Protein AF-A0A2R7KCF0-F1 (afdb_monomer)

Nearest PDB structures (foldseek):
  4nnz-assembly2_B  TM=4.753E-01  e=3.686E-04  Pseudomonas aeruginosa PAO1
  3p7o-assembly1_A  TM=5.203E-01  e=3.237E-02  Rattus norvegicus
  5wob-assembly3_F  TM=5.566E-01  e=1.040E-01  Homo sapiens
  5wob-assembly1_B  TM=5.360E-01  e=1.040E-01  Homo sapiens
  5wob-assembly2_C  TM=5.754E-01  e=1.638E-01  Homo sapiens

Sequence (141 aa):
MRTIKNLLLIVISLFAAQFAHAQTGSMKDPVSFKLKNGLTVIVAQNTGISKVYANFKTEDDAVKEAEQEGLQNLVTGLFNASEKETNGKINEVKAYNSNQIDLSKAYLTIAGNITPSAAKAIAQKAFGNWKGNTTTDESSK

pLDDT: mean 84.4, std 16.94, range [34.91, 98.5]

Radius of gyration: 22.16 Å; Cα contacts (8 Å, |Δi|>4): 202; chains: 1; bounding box: 28×44×79 Å

Foldseek 3Di:
DVVVVVVVVVVVVVVVVVVVPPDQPQWDDWDWDAAQQQAIEIETGGNPAAAKQKAKDFPQPQQDPVLRVLLRVLRSCLRRDDPVCNVVSLVVLQVSQDPSGQNSRMYMYMYYNDDPVRVVVSCCSNPNPRRHPRDPDPPDD

Mean predicted aligned error: 9.78 Å

Structure (mmCIF, N/CA/C/O backbone):
data_AF-A0A2R7KCF0-F1
#
_entry.id   AF-A0A2R7KCF0-F1
#
loop_
_atom_site.group_PDB
_atom_site.id
_atom_site.type_symbol
_atom_site.label_atom_id
_atom_site.label_alt_id
_atom_site.label_comp_id
_atom_site.label_asym_id
_atom_site.label_entity_id
_atom_site.label_seq_id
_atom_site.pdbx_PDB_ins_code
_atom_site.Cartn_x
_atom_site.Cartn_y
_atom_site.Cartn_z
_atom_site.occupancy
_atom_site.B_iso_or_equiv
_atom_site.auth_seq_id
_atom_site.auth_comp_id
_atom_site.auth_asym_id
_atom_site.auth_atom_id
_atom_site.pdbx_PDB_model_num
ATOM 1 N N . MET A 1 1 ? 1.933 -5.753 63.041 1.00 62.41 1 MET A N 1
ATOM 2 C CA . MET A 1 1 ? 2.177 -6.596 61.841 1.00 62.41 1 MET A CA 1
ATOM 3 C C . MET A 1 1 ? 0.920 -6.892 61.013 1.00 62.41 1 MET A C 1
ATOM 5 O O . MET A 1 1 ? 1.039 -6.975 59.799 1.00 62.41 1 MET A O 1
ATOM 9 N N . ARG A 1 2 ? -0.278 -7.035 61.612 1.00 62.81 2 ARG A N 1
ATOM 10 C CA . ARG A 1 2 ? -1.529 -7.308 60.866 1.00 62.81 2 ARG A CA 1
ATOM 11 C C . ARG A 1 2 ? -1.958 -6.170 59.920 1.00 62.81 2 ARG A C 1
ATOM 13 O O . ARG A 1 2 ? -2.361 -6.438 58.799 1.00 62.81 2 ARG A O 1
ATOM 20 N N . THR A 1 3 ? -1.790 -4.913 60.323 1.00 65.88 3 THR A 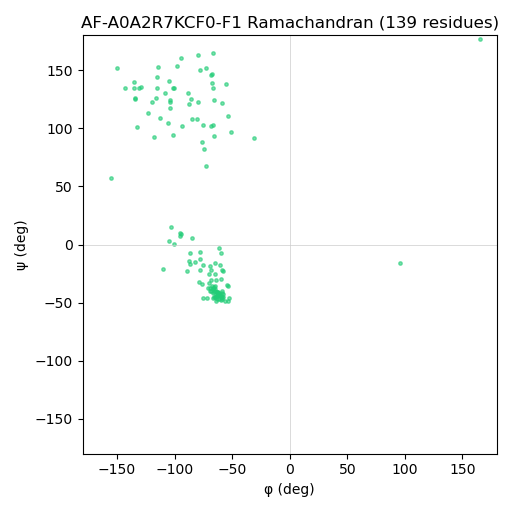N 1
ATOM 21 C CA . THR A 1 3 ? -2.155 -3.728 59.520 1.00 65.88 3 THR A CA 1
ATOM 22 C C . THR A 1 3 ? -1.263 -3.521 58.290 1.00 65.88 3 THR A C 1
ATOM 24 O O . THR A 1 3 ? -1.769 -3.237 57.211 1.00 65.88 3 THR A O 1
ATOM 27 N N . ILE A 1 4 ? 0.049 -3.749 58.418 1.00 69.00 4 ILE A N 1
ATOM 28 C CA . ILE A 1 4 ? 1.013 -3.645 57.305 1.00 69.00 4 ILE A CA 1
ATOM 29 C C . ILE A 1 4 ? 0.768 -4.738 56.250 1.00 69.00 4 ILE A C 1
ATOM 31 O O . ILE A 1 4 ? 0.841 -4.459 55.059 1.00 69.00 4 ILE A O 1
ATOM 35 N N . LYS A 1 5 ? 0.407 -5.964 56.665 1.00 59.72 5 LYS A N 1
ATOM 36 C CA . LYS A 1 5 ? 0.038 -7.053 55.738 1.00 59.72 5 LYS A CA 1
ATOM 37 C C . LYS A 1 5 ? -1.221 -6.734 54.924 1.00 59.72 5 LYS A C 1
ATOM 39 O O . LYS A 1 5 ? -1.246 -7.007 53.728 1.00 59.72 5 LYS A O 1
ATOM 44 N N . ASN A 1 6 ? -2.231 -6.127 55.549 1.00 64.56 6 ASN A N 1
ATOM 45 C CA . ASN A 1 6 ? -3.465 -5.747 54.856 1.00 64.56 6 ASN A CA 1
ATOM 46 C C . ASN A 1 6 ? -3.232 -4.595 53.868 1.00 64.56 6 ASN A C 1
ATOM 48 O O . ASN A 1 6 ? -3.782 -4.613 52.771 1.00 64.56 6 ASN A O 1
ATOM 52 N N . LEU A 1 7 ? -2.371 -3.634 54.221 1.00 66.06 7 LEU A N 1
ATOM 53 C CA . LEU A 1 7 ? -1.987 -2.545 53.322 1.00 66.06 7 LEU A CA 1
ATOM 54 C C . LEU A 1 7 ? -1.185 -3.063 52.116 1.00 66.06 7 LEU A C 1
ATOM 56 O O . LEU A 1 7 ? -1.455 -2.664 50.987 1.00 66.06 7 LEU A O 1
ATOM 60 N N . LEU A 1 8 ? -0.259 -4.004 52.338 1.00 68.00 8 LEU A N 1
ATOM 61 C CA . LEU A 1 8 ? 0.521 -4.630 51.266 1.00 68.00 8 LEU A CA 1
ATOM 62 C C . LEU A 1 8 ? -0.378 -5.382 50.267 1.00 68.00 8 LEU A C 1
ATOM 64 O O . LEU A 1 8 ? -0.185 -5.267 49.061 1.00 68.00 8 LEU A O 1
ATOM 68 N N . LEU A 1 9 ? -1.392 -6.108 50.754 1.00 67.25 9 LEU A N 1
ATOM 69 C CA . LEU A 1 9 ? -2.348 -6.831 49.905 1.00 67.25 9 LEU A CA 1
ATOM 70 C C . LEU A 1 9 ? -3.199 -5.894 49.034 1.00 67.25 9 LEU A C 1
ATOM 72 O O . LEU A 1 9 ? -3.414 -6.187 47.858 1.00 67.25 9 LEU A O 1
ATOM 76 N N . ILE A 1 10 ? -3.639 -4.753 49.574 1.00 72.69 10 ILE A N 1
ATOM 77 C CA . ILE A 1 10 ? -4.402 -3.755 48.808 1.00 72.69 10 ILE A CA 1
ATOM 78 C C . ILE A 1 10 ? -3.534 -3.157 47.697 1.00 72.69 10 ILE A C 1
ATOM 80 O O . ILE A 1 10 ? -3.982 -3.106 46.553 1.00 72.69 10 ILE A O 1
ATOM 84 N N . VAL A 1 11 ? -2.283 -2.788 48.000 1.00 73.12 11 VAL A N 1
ATOM 85 C CA . VAL A 1 11 ? -1.339 -2.230 47.014 1.00 73.12 11 VAL A CA 1
ATOM 86 C C . VAL A 1 11 ? -1.034 -3.233 45.900 1.00 73.12 11 VAL A C 1
ATOM 88 O O . VAL A 1 11 ? -1.049 -2.855 44.734 1.00 73.12 11 VAL A O 1
ATOM 91 N N . ILE A 1 12 ? -0.838 -4.515 46.224 1.00 72.94 12 ILE A N 1
ATOM 92 C CA . ILE A 1 12 ? -0.622 -5.569 45.217 1.00 72.94 12 ILE A CA 1
ATOM 93 C C . ILE A 1 12 ? -1.855 -5.735 44.314 1.00 72.94 12 ILE A C 1
ATOM 95 O O . ILE A 1 12 ? -1.707 -5.850 43.099 1.00 72.94 12 ILE A O 1
ATOM 99 N N . SER A 1 13 ? -3.074 -5.687 44.866 1.00 61.50 13 SER A N 1
ATOM 100 C CA . SER A 1 13 ? -4.298 -5.761 44.051 1.00 61.50 13 SER A CA 1
ATOM 101 C C . SER A 1 13 ? -4.486 -4.532 43.147 1.00 61.50 13 SER A C 1
ATOM 103 O O . SER A 1 13 ? -4.858 -4.671 41.982 1.00 61.50 13 SER A O 1
ATOM 105 N N . LEU A 1 14 ? -4.145 -3.335 43.645 1.00 64.06 14 LEU A N 1
ATOM 106 C CA . LEU A 1 14 ? -4.180 -2.085 42.880 1.00 64.06 14 LEU A CA 1
ATOM 107 C C . LEU A 1 14 ? -3.103 -2.060 41.783 1.00 64.06 14 LEU A C 1
ATOM 109 O O . LEU A 1 14 ? -3.298 -1.448 40.733 1.00 64.06 14 LEU A O 1
ATOM 113 N N . PHE A 1 15 ? -1.977 -2.740 42.013 1.00 65.12 15 PHE A N 1
ATOM 114 C CA . PHE A 1 15 ? -0.904 -2.920 41.038 1.00 65.12 15 PHE A CA 1
ATOM 115 C C . PHE A 1 15 ? -1.266 -3.960 39.967 1.00 65.12 15 PHE A C 1
ATOM 117 O O . PHE A 1 15 ? -0.944 -3.764 38.806 1.00 65.12 15 PHE A O 1
ATOM 124 N N . ALA A 1 16 ? -2.018 -5.017 40.288 1.00 60.44 16 ALA A N 1
ATOM 125 C CA . ALA A 1 16 ? -2.490 -5.978 39.285 1.00 60.44 16 ALA A CA 1
ATOM 126 C C . ALA A 1 16 ? -3.526 -5.375 38.308 1.00 60.44 16 ALA A C 1
ATOM 128 O O . ALA A 1 16 ? -3.505 -5.681 37.116 1.00 60.44 16 ALA A O 1
ATOM 129 N N . ALA A 1 17 ? -4.396 -4.471 38.778 1.00 58.94 17 ALA A N 1
ATOM 130 C CA . ALA A 1 17 ? -5.442 -3.850 37.953 1.00 58.94 17 ALA A CA 1
ATOM 131 C C . ALA A 1 17 ? -4.900 -2.955 36.816 1.00 58.94 17 ALA A C 1
ATOM 133 O O . ALA A 1 17 ? -5.557 -2.779 35.788 1.00 58.94 17 ALA A O 1
ATOM 134 N N . GLN A 1 18 ? -3.689 -2.416 36.973 1.00 57.12 18 GLN A N 1
ATOM 135 C CA . GLN A 1 18 ? -3.052 -1.535 35.987 1.00 57.12 18 GLN A CA 1
ATOM 136 C C . GLN A 1 18 ? -2.363 -2.295 34.835 1.00 57.12 18 GLN A C 1
ATOM 138 O O . GLN A 1 18 ? -2.145 -1.705 33.781 1.00 57.12 18 GLN A O 1
ATOM 143 N N . PHE A 1 19 ? -2.130 -3.611 34.953 1.00 56.69 19 PHE A N 1
ATOM 144 C CA . PHE A 1 19 ? -1.614 -4.433 33.841 1.00 56.69 19 PHE A CA 1
ATOM 145 C C . PHE A 1 19 ? -2.706 -4.992 32.918 1.00 56.69 19 PHE A C 1
ATOM 147 O O . PHE A 1 19 ? -2.407 -5.380 31.791 1.00 56.69 19 PHE A O 1
ATOM 154 N N . ALA A 1 20 ? -3.975 -4.996 33.341 1.00 53.81 20 ALA A N 1
ATOM 155 C CA . ALA A 1 20 ? -5.082 -5.488 32.514 1.00 53.81 20 ALA A CA 1
ATOM 156 C C . ALA A 1 20 ? -5.399 -4.578 31.306 1.00 53.81 20 ALA A C 1
ATOM 158 O O . ALA A 1 20 ? -6.016 -5.026 30.346 1.00 53.81 20 ALA A O 1
ATOM 159 N N . HIS A 1 21 ? -4.954 -3.315 31.325 1.00 55.59 21 HIS A N 1
ATOM 160 C CA . HIS A 1 21 ? -5.194 -2.337 30.254 1.00 55.59 21 HIS A CA 1
ATOM 161 C C . HIS A 1 21 ? -4.051 -2.240 29.222 1.00 55.59 21 HIS A C 1
ATOM 163 O O . HIS A 1 21 ? -4.079 -1.365 28.361 1.00 55.59 21 HIS A O 1
ATOM 169 N N . ALA A 1 22 ? -3.043 -3.120 29.276 1.00 55.59 22 ALA A N 1
ATOM 170 C CA . ALA A 1 22 ? -1.861 -3.035 28.410 1.00 55.59 22 ALA A CA 1
ATOM 171 C C . ALA A 1 22 ? -2.013 -3.691 27.018 1.00 55.59 22 ALA A C 1
ATOM 173 O O . ALA A 1 22 ? -1.047 -3.721 26.259 1.00 55.59 22 ALA A O 1
ATOM 174 N N . GLN A 1 23 ? -3.201 -4.180 26.639 1.00 58.19 23 GLN A N 1
ATOM 175 C CA . GLN A 1 23 ? -3.475 -4.595 25.258 1.00 58.19 23 GLN A CA 1
ATOM 176 C C . GLN A 1 23 ? -4.361 -3.570 24.554 1.00 58.19 23 GLN A C 1
ATOM 178 O O . GLN A 1 23 ? -5.560 -3.437 24.784 1.00 58.19 23 GLN A O 1
ATOM 183 N N . THR A 1 24 ? -3.692 -2.811 23.699 1.00 57.12 24 THR A N 1
ATOM 184 C CA . THR A 1 24 ? -4.192 -1.770 22.811 1.00 57.12 24 THR A CA 1
ATOM 185 C C . THR A 1 24 ? -5.381 -2.253 21.974 1.00 57.12 24 THR A C 1
ATOM 187 O O . THR A 1 24 ? -5.191 -2.808 20.896 1.00 57.12 24 THR A O 1
ATOM 190 N N . GLY A 1 25 ? -6.616 -1.970 22.404 1.00 63.25 25 GLY A N 1
ATOM 191 C CA . GLY A 1 25 ? -7.828 -2.179 21.589 1.00 63.25 25 GLY A CA 1
ATOM 192 C C . GLY A 1 25 ? -7.861 -1.360 20.287 1.00 63.25 25 GLY A C 1
ATOM 193 O O . GLY A 1 25 ? -8.791 -1.473 19.491 1.00 63.25 25 GLY A O 1
ATOM 194 N N . SER A 1 26 ? -6.848 -0.524 20.066 1.00 80.75 26 SER A N 1
ATOM 195 C CA . SER A 1 26 ? -6.649 0.260 18.861 1.00 80.75 26 SER A CA 1
ATOM 196 C C . SER A 1 26 ? -6.059 -0.531 17.693 1.00 80.75 26 SER A C 1
ATOM 198 O O . SER A 1 26 ? -6.404 -0.206 16.561 1.00 80.75 26 SER A O 1
ATOM 200 N N . MET A 1 27 ?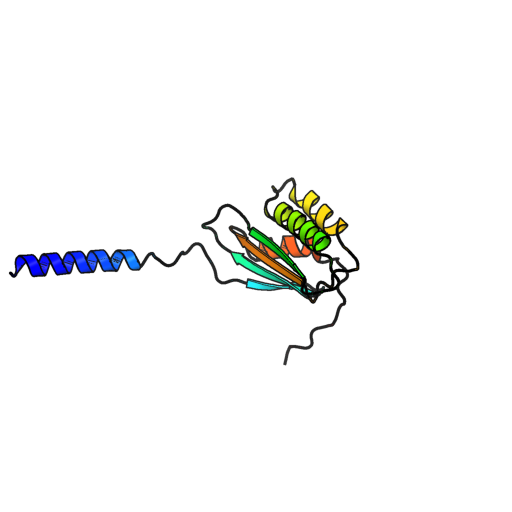 -5.210 -1.545 17.920 1.00 89.88 27 MET A N 1
ATOM 201 C CA . MET A 1 27 ? -4.538 -2.300 16.849 1.00 89.88 27 MET A CA 1
ATO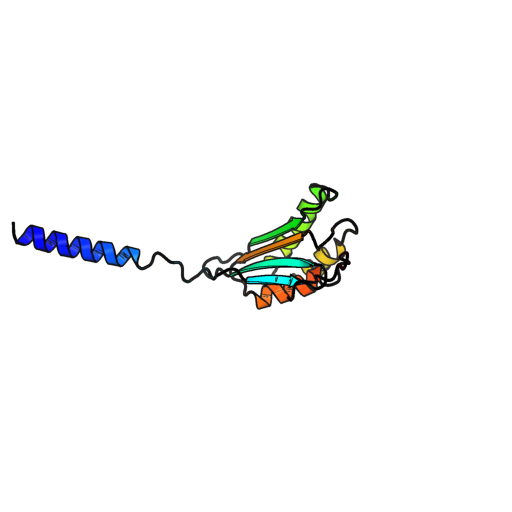M 202 C C . MET A 1 27 ? -5.191 -3.668 16.645 1.00 89.88 27 MET A C 1
ATOM 204 O O . MET A 1 27 ? -5.283 -4.466 17.571 1.00 89.88 27 MET A O 1
ATOM 208 N N . LYS A 1 28 ? -5.657 -3.925 15.422 1.00 91.19 28 LYS A N 1
ATOM 209 C CA . LYS A 1 28 ? -6.266 -5.197 15.019 1.00 91.19 28 LYS A CA 1
ATOM 210 C C . LYS A 1 28 ? -5.237 -6.122 14.374 1.00 91.19 28 LYS A C 1
ATOM 212 O O . LYS A 1 28 ? -4.227 -5.647 13.852 1.00 91.19 28 LYS A O 1
ATOM 217 N N . ASP A 1 29 ? -5.554 -7.416 14.339 1.00 93.38 29 ASP A N 1
ATOM 218 C CA . ASP A 1 29 ? -4.782 -8.398 13.577 1.00 93.38 29 ASP A CA 1
ATOM 219 C C . ASP A 1 29 ? -4.670 -7.979 12.102 1.00 93.38 29 ASP A C 1
ATOM 221 O O . ASP A 1 29 ? -5.651 -7.499 11.513 1.00 93.38 29 ASP A O 1
ATOM 225 N N . PRO A 1 30 ? -3.483 -8.131 11.489 1.00 96.25 30 PRO A N 1
ATOM 226 C CA . PRO A 1 30 ? -3.276 -7.735 10.111 1.00 96.25 30 PRO A CA 1
ATOM 227 C C . PRO A 1 30 ? -4.079 -8.619 9.155 1.00 96.25 30 PRO A C 1
ATOM 229 O O . PRO A 1 30 ? -4.121 -9.841 9.279 1.00 96.25 30 PRO A O 1
ATOM 232 N N . VAL A 1 31 ? -4.672 -7.991 8.144 1.00 97.94 31 VAL A N 1
ATOM 233 C CA . VAL A 1 31 ? -5.366 -8.678 7.053 1.00 97.94 31 VAL A CA 1
ATOM 234 C C . VAL A 1 31 ? -4.484 -8.639 5.815 1.00 97.94 31 VAL A C 1
ATOM 236 O O . VAL A 1 31 ? -4.101 -7.560 5.364 1.00 97.94 31 VAL A O 1
ATOM 239 N N . SER A 1 32 ? -4.190 -9.809 5.25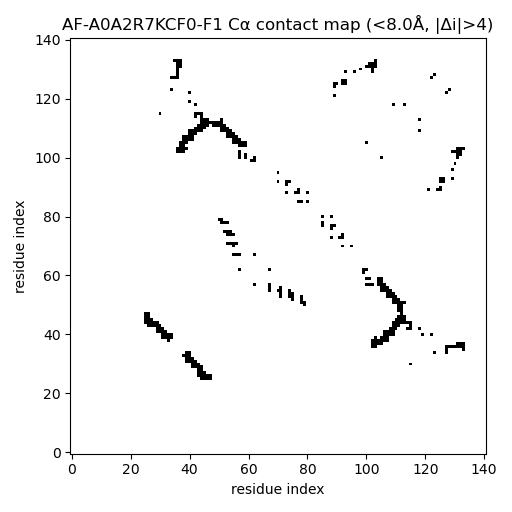2 1.00 97.94 32 SER A N 1
ATOM 240 C CA . SER A 1 32 ? -3.461 -9.948 3.991 1.00 97.94 32 SER A CA 1
ATOM 241 C C . SER A 1 32 ? -4.408 -10.334 2.858 1.00 97.94 32 SER A C 1
ATOM 243 O O . SER A 1 32 ? -5.324 -11.136 3.046 1.00 97.94 32 SER A O 1
ATOM 245 N N . PHE A 1 33 ? -4.205 -9.765 1.674 1.00 97.50 33 PHE A N 1
ATOM 246 C CA . PHE A 1 33 ? -4.886 -10.183 0.453 1.00 97.50 33 PHE A CA 1
ATOM 247 C C . PHE A 1 33 ? -4.012 -9.933 -0.773 1.00 97.50 33 PHE A C 1
ATOM 249 O O . PHE A 1 33 ? -3.209 -9.004 -0.808 1.00 97.50 33 PHE A O 1
ATOM 256 N N . LYS A 1 34 ? -4.220 -10.740 -1.814 1.00 96.38 34 LYS A N 1
ATOM 257 C CA . LYS A 1 34 ? -3.532 -10.614 -3.100 1.00 96.38 34 LYS A CA 1
ATOM 258 C C . LYS A 1 34 ? -4.442 -9.935 -4.129 1.00 96.38 34 LYS A C 1
ATOM 260 O O . LYS A 1 34 ? -5.635 -10.243 -4.218 1.00 96.38 34 LYS A O 1
ATOM 265 N N . LEU A 1 35 ? -3.912 -8.975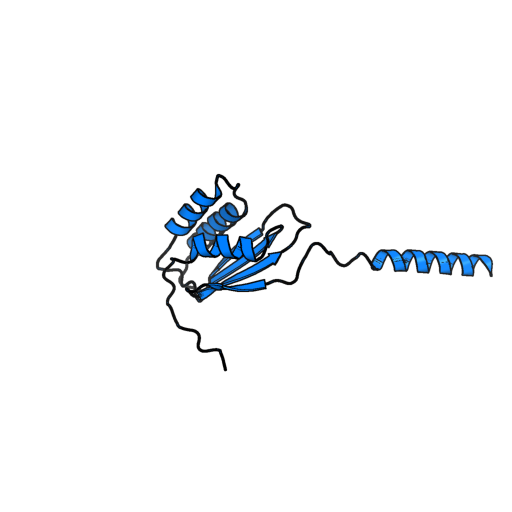 -4.886 1.00 95.56 35 LEU A N 1
ATOM 266 C CA . LEU A 1 35 ? -4.595 -8.394 -6.046 1.00 95.56 35 LEU A CA 1
ATOM 267 C C . LEU A 1 35 ? -4.463 -9.316 -7.269 1.00 95.56 35 LEU A C 1
ATOM 269 O O . LEU A 1 35 ? -3.588 -10.173 -7.323 1.00 95.56 35 LEU A O 1
ATOM 273 N N . LYS A 1 36 ? -5.304 -9.122 -8.295 1.00 92.38 36 LYS A N 1
ATOM 274 C CA . LYS A 1 36 ? -5.294 -9.967 -9.511 1.00 92.38 36 LYS A CA 1
ATOM 275 C C . LYS A 1 36 ? -3.950 -9.989 -10.255 1.00 92.38 36 LYS A C 1
ATOM 277 O O . LYS A 1 36 ? -3.697 -10.916 -11.008 1.00 92.38 36 LYS A O 1
ATOM 282 N N . ASN A 1 37 ? -3.124 -8.965 -10.066 1.00 91.00 37 ASN A N 1
ATOM 283 C CA . ASN A 1 37 ? -1.807 -8.811 -10.681 1.00 91.00 37 ASN A CA 1
ATOM 284 C C . ASN A 1 37 ? -0.651 -9.307 -9.794 1.00 91.00 37 ASN A C 1
ATOM 286 O O . ASN A 1 37 ? 0.501 -9.022 -10.100 1.00 91.00 37 ASN A O 1
ATOM 290 N N . GLY A 1 38 ? -0.950 -9.997 -8.691 1.00 93.25 38 GLY A N 1
ATOM 291 C CA . GLY A 1 38 ? 0.053 -10.598 -7.816 1.00 93.25 38 GLY A CA 1
ATOM 292 C C . GLY A 1 38 ? 0.455 -9.758 -6.602 1.00 93.25 38 GLY A C 1
ATOM 293 O O . GLY A 1 38 ? 0.971 -10.339 -5.651 1.00 93.25 38 GLY A O 1
ATOM 294 N N . LEU A 1 39 ? 0.148 -8.451 -6.575 1.00 95.25 39 LEU A N 1
ATOM 295 C CA . LEU A 1 39 ? 0.525 -7.571 -5.459 1.00 95.25 39 LEU A CA 1
ATOM 296 C C . LEU A 1 39 ? -0.074 -8.073 -4.146 1.00 95.25 39 LEU A C 1
ATOM 298 O O . LEU A 1 39 ? -1.301 -8.149 -4.002 1.00 95.25 39 LEU A O 1
ATOM 302 N N . THR A 1 40 ? 0.792 -8.352 -3.176 1.00 97.62 40 THR A N 1
ATOM 303 C CA . THR A 1 40 ? 0.378 -8.703 -1.818 1.00 97.62 40 THR A CA 1
ATOM 304 C C . THR A 1 40 ? 0.173 -7.430 -1.007 1.00 97.62 40 THR A C 1
ATOM 306 O O . THR A 1 40 ? 1.064 -6.590 -0.909 1.00 97.62 40 THR A O 1
ATOM 309 N N . VAL A 1 41 ? -1.008 -7.267 -0.416 1.00 98.44 41 VAL A N 1
ATOM 310 C CA . VAL A 1 41 ? -1.352 -6.111 0.415 1.00 98.44 41 VAL A CA 1
ATOM 311 C C . VAL A 1 41 ? -1.602 -6.579 1.839 1.00 98.44 41 VAL A C 1
ATOM 313 O O . VAL A 1 41 ? -2.432 -7.457 2.063 1.00 98.44 41 VAL A O 1
ATOM 316 N N . ILE A 1 42 ? -0.906 -5.974 2.799 1.00 98.50 42 ILE A N 1
ATOM 317 C CA . ILE A 1 42 ? -0.985 -6.306 4.224 1.00 98.50 42 ILE A CA 1
ATOM 318 C C . ILE A 1 42 ? -1.465 -5.067 4.972 1.00 98.50 42 ILE A C 1
ATOM 320 O O . ILE A 1 42 ? -0.834 -4.013 4.896 1.00 98.50 42 ILE A O 1
ATOM 324 N N . VAL A 1 43 ? -2.575 -5.186 5.700 1.00 98.38 43 VAL A N 1
ATOM 325 C CA . VAL A 1 43 ? -3.216 -4.058 6.385 1.00 98.38 43 VAL A CA 1
ATOM 326 C C . VAL A 1 43 ? -3.340 -4.332 7.876 1.00 98.38 43 VAL A C 1
ATOM 328 O O . VAL A 1 43 ? -4.132 -5.176 8.282 1.00 98.38 43 VAL A O 1
ATOM 331 N N . ALA A 1 44 ? -2.614 -3.571 8.690 1.00 96.44 44 ALA A N 1
ATOM 332 C CA . ALA A 1 44 ? -2.735 -3.546 10.142 1.00 96.44 44 ALA A CA 1
ATOM 333 C C . ALA A 1 44 ? -3.541 -2.310 10.572 1.00 96.44 44 ALA A C 1
ATOM 335 O O . ALA A 1 44 ? -3.007 -1.208 10.721 1.00 96.44 44 ALA A O 1
ATOM 336 N N . GLN A 1 45 ? -4.854 -2.473 10.749 1.00 95.62 45 GLN A N 1
ATOM 337 C CA . GLN A 1 45 ? -5.697 -1.368 11.202 1.00 95.62 45 GLN A CA 1
ATOM 338 C C . GLN A 1 45 ? -5.310 -0.971 12.630 1.00 95.62 45 GLN A C 1
ATOM 340 O O . GLN A 1 45 ? -5.363 -1.791 13.544 1.00 95.62 45 GLN A O 1
ATOM 345 N N . ASN A 1 46 ? -4.980 0.303 12.818 1.00 94.31 46 ASN A N 1
ATOM 346 C CA . ASN A 1 46 ? -4.675 0.895 14.109 1.00 94.31 46 ASN A CA 1
ATOM 347 C C . ASN A 1 46 ? -5.439 2.217 14.286 1.00 94.31 46 ASN A C 1
ATOM 349 O O . ASN A 1 46 ? -5.040 3.248 13.755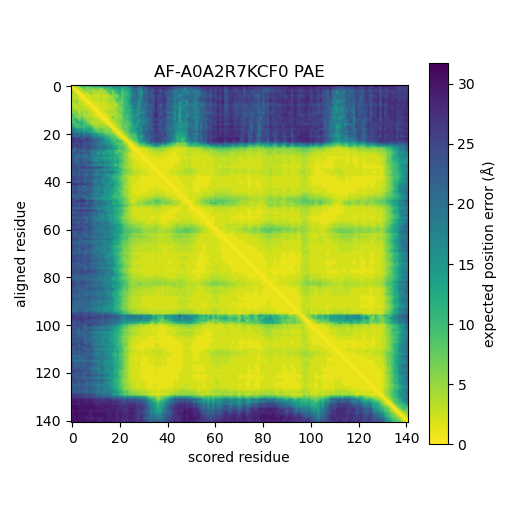 1.00 94.31 46 ASN A O 1
ATOM 353 N N . THR A 1 47 ? -6.538 2.202 15.041 1.00 92.62 47 THR A N 1
ATOM 354 C CA . THR A 1 47 ? -7.370 3.396 15.302 1.00 92.62 47 THR A CA 1
ATOM 355 C C . THR A 1 47 ? -6.771 4.341 16.348 1.00 92.62 47 THR A C 1
ATOM 357 O O . THR A 1 47 ? -7.302 5.426 16.568 1.00 92.62 47 THR A O 1
ATOM 360 N N . GLY A 1 48 ? -5.669 3.948 16.993 1.00 91.00 48 GLY A N 1
ATOM 361 C CA . GLY A 1 48 ? -4.951 4.744 17.990 1.00 91.00 48 GLY A CA 1
ATOM 362 C C . GLY A 1 48 ? -3.915 5.690 17.386 1.00 91.00 48 GLY A C 1
ATOM 363 O O . GLY A 1 48 ? -3.347 6.504 18.109 1.00 91.00 48 GLY A O 1
ATOM 364 N N . ILE A 1 49 ? -3.668 5.602 16.076 1.00 87.94 49 ILE A N 1
ATOM 365 C CA . ILE A 1 49 ? -2.780 6.506 15.341 1.00 87.94 49 ILE A CA 1
ATOM 366 C C . ILE A 1 49 ? -3.580 7.302 14.314 1.00 87.94 49 ILE A C 1
ATOM 368 O O . ILE A 1 49 ? -4.407 6.757 13.594 1.00 87.94 49 ILE A O 1
ATOM 372 N N . SER A 1 50 ? -3.340 8.609 14.230 1.00 86.44 50 SER A N 1
ATOM 373 C CA . SER A 1 50 ? -4.049 9.483 13.286 1.00 86.44 50 SER A CA 1
ATOM 374 C C . SER A 1 50 ? -3.531 9.376 11.852 1.00 86.44 50 SER A C 1
ATOM 376 O O . SER A 1 50 ? -4.245 9.723 10.916 1.00 86.44 50 SER A O 1
ATOM 378 N N . LYS A 1 51 ? -2.292 8.906 11.677 1.00 88.25 51 LYS A N 1
ATOM 379 C CA . LYS A 1 51 ? -1.619 8.799 10.380 1.00 88.25 51 LYS A CA 1
ATOM 380 C C . LYS A 1 51 ? -1.724 7.391 9.810 1.00 88.25 51 LYS A C 1
ATOM 382 O O . LYS A 1 51 ? -1.804 6.413 10.556 1.00 88.25 51 LYS A O 1
ATOM 387 N N . VAL A 1 52 ? -1.664 7.305 8.484 1.00 95.50 52 VAL A N 1
ATOM 388 C CA . VAL A 1 52 ? -1.517 6.039 7.766 1.00 95.50 52 VAL A CA 1
ATOM 389 C C . VAL A 1 52 ? -0.078 5.924 7.281 1.00 95.50 52 VAL A C 1
ATOM 391 O O . VAL A 1 52 ? 0.399 6.725 6.482 1.00 95.50 52 VAL A O 1
ATOM 394 N N . TYR A 1 53 ? 0.621 4.913 7.771 1.00 95.56 53 TYR A N 1
ATOM 395 C CA . TYR A 1 53 ? 1.918 4.496 7.267 1.00 95.56 53 TYR A CA 1
ATOM 396 C C . TYR A 1 53 ? 1.679 3.511 6.134 1.00 95.56 53 TYR A C 1
ATOM 398 O O . TYR A 1 53 ? 1.036 2.485 6.342 1.00 95.56 53 TYR A O 1
ATOM 406 N N . ALA A 1 54 ? 2.172 3.825 4.942 1.00 97.62 54 ALA A N 1
ATOM 407 C CA . ALA A 1 54 ? 2.099 2.937 3.795 1.00 97.62 54 ALA A CA 1
ATOM 408 C C . ALA A 1 54 ? 3.486 2.797 3.179 1.00 97.62 54 ALA A C 1
ATOM 410 O O . ALA A 1 54 ? 4.191 3.788 3.016 1.00 97.62 54 ALA A O 1
ATOM 411 N N . ASN A 1 55 ? 3.870 1.574 2.838 1.00 97.44 55 ASN A N 1
ATOM 412 C CA . ASN A 1 55 ? 5.154 1.281 2.228 1.00 97.44 55 ASN A CA 1
ATOM 413 C C . ASN A 1 55 ? 4.975 0.315 1.060 1.00 97.44 55 ASN A C 1
ATOM 415 O O . ASN A 1 55 ? 4.281 -0.692 1.189 1.00 97.44 55 ASN A O 1
ATOM 419 N N . PHE A 1 56 ? 5.636 0.609 -0.056 1.00 96.62 56 PHE A N 1
ATOM 420 C CA . PHE A 1 56 ? 5.730 -0.293 -1.195 1.00 96.62 56 PHE A CA 1
ATOM 421 C C . PHE A 1 56 ? 7.151 -0.839 -1.283 1.00 96.62 56 PHE A C 1
ATOM 423 O O . PHE A 1 56 ? 8.117 -0.078 -1.251 1.00 96.62 56 PHE A O 1
ATOM 430 N N . LYS A 1 57 ? 7.276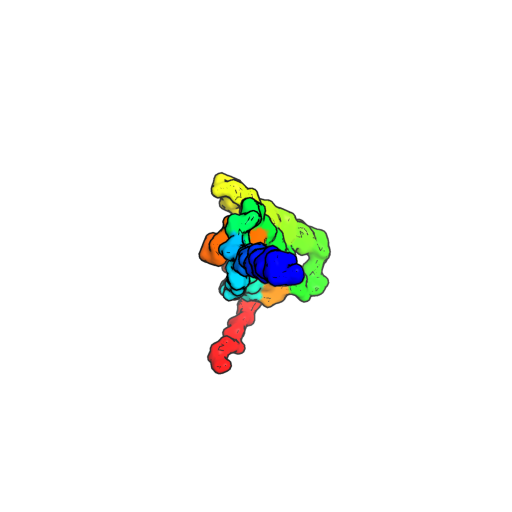 -2.158 -1.408 1.00 95.31 57 LYS A N 1
ATOM 431 C CA . LYS A 1 57 ? 8.554 -2.849 -1.557 1.00 95.31 57 LYS A CA 1
ATOM 432 C C . LYS A 1 57 ? 8.435 -3.895 -2.655 1.00 95.31 57 LYS A C 1
ATOM 434 O O . LYS A 1 57 ? 7.423 -4.581 -2.736 1.00 95.31 57 LYS A O 1
ATOM 439 N N . THR A 1 58 ? 9.476 -4.025 -3.464 1.00 92.69 58 THR A N 1
ATOM 440 C CA . THR A 1 58 ? 9.649 -5.129 -4.411 1.00 92.69 58 THR A CA 1
ATOM 441 C C . THR A 1 58 ? 10.874 -5.942 -4.003 1.00 92.69 58 THR A C 1
ATOM 443 O O . THR A 1 58 ? 11.842 -5.380 -3.485 1.00 92.69 58 THR A O 1
ATOM 446 N N . GLU A 1 59 ? 10.802 -7.256 -4.188 1.00 91.44 59 GLU A N 1
ATOM 447 C CA . GLU A 1 59 ? 11.929 -8.192 -4.065 1.00 91.44 59 GLU A CA 1
ATOM 448 C C . GLU A 1 59 ? 12.598 -8.452 -5.425 1.00 91.44 59 GLU A C 1
ATOM 450 O O . GLU A 1 59 ? 13.428 -9.345 -5.557 1.00 91.44 59 GLU A O 1
ATOM 455 N N . ASP A 1 60 ? 12.224 -7.697 -6.461 1.00 88.50 60 ASP A N 1
ATOM 456 C CA . ASP A 1 60 ? 12.882 -7.775 -7.759 1.00 88.50 60 ASP A CA 1
ATOM 457 C C . ASP A 1 60 ? 14.191 -6.970 -7.772 1.00 88.50 60 ASP A C 1
ATOM 459 O O . ASP A 1 60 ? 14.172 -5.737 -7.800 1.00 88.50 60 ASP A O 1
ATOM 463 N N . ASP A 1 61 ? 15.320 -7.682 -7.789 1.00 86.56 61 ASP A N 1
ATOM 464 C CA . ASP A 1 61 ? 16.674 -7.113 -7.827 1.00 86.56 61 ASP A CA 1
ATOM 465 C C . ASP A 1 61 ? 16.944 -6.244 -9.072 1.00 86.56 61 ASP A C 1
ATOM 467 O O . ASP A 1 61 ? 17.890 -5.454 -9.083 1.00 86.56 61 ASP A O 1
ATOM 471 N N . ALA A 1 62 ? 16.133 -6.364 -10.134 1.00 87.75 62 ALA A N 1
ATOM 472 C CA . ALA A 1 62 ? 16.261 -5.533 -11.330 1.00 87.75 62 ALA A CA 1
ATOM 473 C C . ALA A 1 62 ? 15.731 -4.100 -11.132 1.00 87.75 62 ALA A C 1
ATOM 475 O O . ALA A 1 62 ? 16.063 -3.206 -11.918 1.00 87.75 62 ALA A O 1
ATOM 476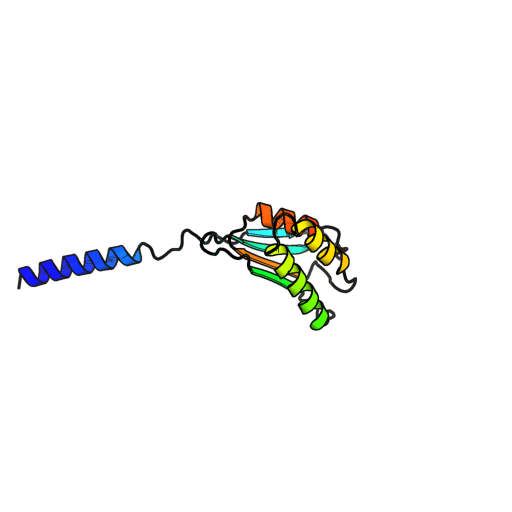 N N . VAL A 1 63 ? 14.917 -3.862 -10.097 1.00 89.25 63 VAL A N 1
ATOM 477 C CA . VAL A 1 63 ? 14.363 -2.537 -9.800 1.00 89.25 63 VAL A CA 1
ATOM 478 C C . VAL A 1 63 ? 15.411 -1.693 -9.086 1.00 89.25 63 VAL A C 1
ATOM 480 O O . VAL A 1 63 ? 15.908 -2.034 -8.015 1.00 89.25 63 VAL A O 1
ATOM 483 N N . LYS A 1 64 ? 15.735 -0.541 -9.675 1.00 91.12 64 LYS A N 1
ATOM 484 C CA . LYS A 1 64 ? 16.712 0.390 -9.102 1.00 91.12 64 LYS A CA 1
ATOM 485 C C . LYS A 1 64 ? 16.181 1.006 -7.809 1.00 91.12 64 LYS A C 1
ATOM 487 O O . LYS A 1 64 ? 14.999 1.323 -7.703 1.00 91.12 64 LYS A O 1
ATOM 492 N N . GLU A 1 65 ? 17.076 1.285 -6.866 1.00 91.19 65 GLU A N 1
ATOM 493 C CA . GLU A 1 65 ? 16.736 1.903 -5.576 1.00 91.19 65 GLU A CA 1
ATOM 494 C C . GLU A 1 65 ? 15.944 3.208 -5.738 1.00 91.19 65 GLU A C 1
ATOM 496 O O . GLU A 1 65 ? 14.857 3.338 -5.181 1.00 91.19 65 GLU A O 1
ATOM 501 N N . ALA A 1 66 ? 16.408 4.115 -6.603 1.00 90.94 66 ALA A N 1
ATOM 502 C CA . ALA A 1 66 ? 15.712 5.369 -6.894 1.00 90.94 66 ALA A CA 1
ATOM 503 C C . ALA A 1 66 ? 14.293 5.161 -7.459 1.00 90.94 66 ALA A C 1
ATOM 505 O O . ALA A 1 66 ? 13.407 5.991 -7.244 1.00 90.94 66 ALA A O 1
ATOM 506 N N . GLU A 1 67 ? 14.055 4.057 -8.178 1.00 90.44 67 GLU A N 1
ATOM 507 C CA . GLU A 1 67 ? 12.716 3.727 -8.664 1.00 90.44 67 GLU A CA 1
ATOM 508 C C . GLU A 1 67 ? 11.812 3.272 -7.505 1.00 90.44 67 GLU A C 1
ATOM 510 O O . GLU A 1 67 ? 10.696 3.767 -7.322 1.00 90.44 67 GLU A O 1
ATOM 515 N N . GLN A 1 68 ? 12.325 2.391 -6.645 1.00 92.06 68 GLN A N 1
ATOM 516 C CA . GLN A 1 68 ? 11.606 1.949 -5.453 1.00 92.06 68 GLN A CA 1
ATOM 517 C C . GLN A 1 68 ? 11.272 3.119 -4.513 1.00 92.06 68 GLN A C 1
ATOM 519 O O . GLN A 1 68 ? 10.136 3.223 -4.050 1.00 92.06 68 GLN A O 1
ATOM 524 N N . GLU A 1 69 ? 12.230 4.009 -4.251 1.00 93.56 69 GLU A N 1
ATOM 525 C CA . GLU A 1 69 ? 12.034 5.201 -3.417 1.00 93.56 69 GLU A CA 1
ATOM 526 C C . GLU A 1 69 ? 11.000 6.156 -4.020 1.00 93.56 69 GLU A C 1
ATOM 528 O O . GLU A 1 69 ? 10.112 6.649 -3.320 1.00 93.56 69 GLU A O 1
ATOM 533 N N . GLY A 1 70 ? 11.066 6.386 -5.336 1.00 94.12 70 GLY A N 1
ATOM 534 C CA . GLY A 1 70 ? 10.083 7.198 -6.048 1.00 94.12 70 GLY A CA 1
ATOM 535 C C . GLY A 1 70 ? 8.660 6.673 -5.852 1.00 94.12 70 GLY A C 1
ATOM 536 O O . GLY A 1 70 ? 7.762 7.429 -5.474 1.00 94.12 70 GLY A O 1
ATOM 537 N N . LEU A 1 71 ? 8.456 5.366 -6.030 1.00 94.56 71 LEU A N 1
ATOM 538 C CA . LEU A 1 71 ? 7.150 4.742 -5.833 1.00 94.56 71 LEU A CA 1
ATOM 539 C C . LEU A 1 71 ? 6.712 4.738 -4.361 1.00 94.56 71 LEU A C 1
ATOM 541 O O . LEU A 1 71 ? 5.543 5.002 -4.071 1.00 94.56 71 LEU A O 1
ATOM 545 N N . GLN A 1 72 ? 7.631 4.491 -3.425 1.00 95.62 72 GLN A N 1
ATOM 546 C CA . GLN A 1 72 ? 7.364 4.554 -1.985 1.00 95.62 72 GLN A CA 1
ATOM 547 C C . GLN A 1 72 ? 6.854 5.944 -1.570 1.00 95.62 72 GLN A C 1
ATOM 549 O O . GLN A 1 72 ? 5.877 6.044 -0.819 1.00 95.62 72 GLN A O 1
ATOM 554 N N . ASN A 1 73 ? 7.454 7.013 -2.099 1.00 96.44 73 ASN A N 1
ATOM 555 C CA . ASN A 1 73 ? 7.029 8.389 -1.840 1.00 96.44 73 ASN A CA 1
ATOM 556 C C . ASN A 1 73 ? 5.614 8.661 -2.368 1.00 96.44 73 ASN A C 1
ATOM 558 O O . ASN A 1 73 ? 4.780 9.221 -1.649 1.00 96.44 73 ASN A O 1
ATOM 562 N N . LEU A 1 74 ? 5.306 8.211 -3.589 1.00 96.88 74 LEU A N 1
ATOM 563 C CA . LEU A 1 74 ? 3.965 8.342 -4.167 1.00 96.88 74 LEU A CA 1
ATOM 564 C C . LEU A 1 74 ? 2.911 7.577 -3.360 1.00 96.88 74 LEU A C 1
ATOM 566 O O . LEU A 1 74 ? 1.829 8.100 -3.099 1.00 96.88 74 LEU A O 1
ATOM 570 N N . VAL A 1 75 ? 3.230 6.357 -2.925 1.00 97.19 75 VAL A N 1
ATOM 571 C CA . VAL A 1 75 ? 2.338 5.522 -2.107 1.00 97.19 75 VAL A CA 1
ATOM 572 C C . VAL A 1 75 ? 2.097 6.144 -0.737 1.00 97.19 75 VAL A C 1
ATOM 574 O O . VAL A 1 75 ? 0.950 6.233 -0.298 1.00 97.19 75 VAL A O 1
ATOM 577 N N . THR A 1 76 ? 3.146 6.634 -0.080 1.00 96.25 76 THR A N 1
ATOM 578 C CA . THR A 1 76 ? 3.018 7.341 1.201 1.00 96.25 76 THR A CA 1
ATOM 579 C C . THR A 1 76 ? 2.111 8.563 1.055 1.00 96.25 76 THR A C 1
ATOM 581 O O . THR A 1 76 ? 1.204 8.763 1.868 1.00 96.25 76 THR A O 1
ATOM 584 N N . GLY A 1 77 ? 2.309 9.347 -0.010 1.00 96.56 77 GLY A N 1
ATOM 585 C CA . GLY A 1 77 ? 1.471 10.499 -0.333 1.00 96.56 77 GLY A CA 1
ATOM 586 C C . GLY A 1 77 ? 0.017 10.119 -0.616 1.00 96.56 77 GLY A C 1
ATOM 587 O O . GLY A 1 77 ? -0.888 10.786 -0.128 1.00 96.56 77 GLY A O 1
ATOM 588 N N . LEU A 1 78 ? -0.223 9.023 -1.341 1.00 97.50 78 LEU A N 1
ATOM 589 C CA . LEU A 1 78 ? -1.564 8.517 -1.639 1.00 97.50 78 LEU A CA 1
ATOM 590 C C . LEU A 1 78 ? -2.356 8.179 -0.371 1.00 97.50 78 LEU A C 1
ATOM 592 O O . LEU A 1 78 ? -3.509 8.581 -0.250 1.00 97.50 78 LEU A O 1
ATOM 596 N N . PHE A 1 79 ? -1.757 7.456 0.576 1.00 96.75 79 PHE A N 1
ATOM 597 C CA . PHE A 1 79 ? -2.466 7.021 1.785 1.00 96.75 79 PHE A CA 1
ATOM 598 C C . PHE A 1 79 ? -2.625 8.113 2.850 1.00 96.75 79 PHE A C 1
ATOM 600 O O . PHE A 1 79 ? -3.418 7.941 3.773 1.00 96.75 79 PHE A O 1
ATOM 607 N N . ASN A 1 80 ? -1.916 9.236 2.711 1.00 94.75 80 ASN A N 1
ATOM 608 C CA . ASN A 1 80 ? -2.080 10.422 3.556 1.00 94.75 80 ASN A CA 1
ATOM 609 C C . ASN A 1 80 ? -2.822 11.569 2.843 1.00 94.75 80 ASN A C 1
ATOM 611 O O . ASN A 1 80 ? -2.977 12.643 3.421 1.00 94.75 80 ASN A O 1
ATOM 615 N N . ALA A 1 81 ? -3.274 11.357 1.604 1.00 95.44 81 ALA A N 1
ATOM 616 C CA . ALA A 1 81 ? -4.007 12.349 0.830 1.00 95.44 81 ALA A CA 1
ATOM 617 C C . ALA A 1 81 ? -5.394 12.612 1.430 1.00 95.44 81 ALA A C 1
ATOM 619 O O . ALA A 1 81 ? -6.070 11.695 1.899 1.00 95.44 81 ALA A O 1
ATOM 620 N N . SER A 1 82 ? -5.868 13.856 1.337 1.00 93.69 82 SER A N 1
ATOM 621 C CA . SER A 1 82 ? -7.281 14.140 1.588 1.00 93.69 82 SER A CA 1
ATOM 622 C C . SER A 1 82 ? -8.173 13.494 0.520 1.00 93.69 82 SER A C 1
ATOM 624 O O . SER A 1 82 ? -7.725 13.130 -0.573 1.00 93.69 82 SER A O 1
ATOM 626 N N . GLU A 1 83 ? -9.476 13.406 0.789 1.00 91.12 83 GLU A N 1
ATOM 627 C CA . GLU A 1 83 ? -10.454 12.879 -0.175 1.00 91.12 83 GLU A CA 1
ATOM 628 C C . GLU A 1 83 ? -10.392 13.598 -1.534 1.00 91.12 83 GLU A C 1
ATOM 630 O O . GLU A 1 83 ? -10.518 12.965 -2.584 1.00 91.12 83 GLU A O 1
ATOM 635 N N . LYS A 1 84 ? -10.130 14.914 -1.526 1.00 95.31 84 LYS A N 1
ATOM 636 C CA . LYS A 1 84 ? -10.020 15.740 -2.740 1.00 95.31 84 LYS A CA 1
ATOM 637 C C . LYS A 1 84 ? -8.760 15.431 -3.551 1.00 95.31 84 LYS A C 1
ATOM 639 O O . LYS A 1 84 ? -8.787 15.507 -4.776 1.00 95.31 84 LYS A O 1
ATOM 644 N N . GLU A 1 85 ? -7.668 15.072 -2.884 1.00 95.75 85 GLU A N 1
ATOM 645 C CA . GLU A 1 85 ? -6.365 14.808 -3.508 1.00 95.75 85 GLU A CA 1
ATOM 646 C C . GLU A 1 85 ? -6.201 13.343 -3.930 1.00 95.75 85 GLU A C 1
ATOM 648 O O . GLU A 1 85 ? -5.422 13.041 -4.837 1.00 95.75 85 GLU A O 1
ATOM 653 N N . THR A 1 86 ? -6.958 12.432 -3.308 1.00 95.50 86 THR A N 1
ATOM 654 C CA . THR A 1 86 ? -6.816 10.975 -3.461 1.00 95.50 86 THR A CA 1
ATOM 655 C C . THR A 1 86 ? -6.831 10.539 -4.926 1.00 95.50 86 THR A C 1
ATOM 657 O O . THR A 1 86 ? -5.974 9.767 -5.349 1.00 95.50 86 THR A O 1
ATOM 660 N N . ASN A 1 87 ? -7.758 11.051 -5.741 1.00 96.25 87 ASN A N 1
ATOM 661 C CA . ASN A 1 87 ? -7.824 10.680 -7.159 1.00 96.25 87 ASN A CA 1
ATOM 662 C C . ASN A 1 87 ? -6.592 11.151 -7.951 1.00 96.25 87 ASN A C 1
ATOM 664 O O . ASN A 1 87 ? -6.118 10.425 -8.823 1.00 96.25 87 ASN A O 1
ATOM 668 N N . GLY A 1 88 ? -6.051 12.330 -7.630 1.00 97.38 88 GLY A N 1
ATOM 669 C CA . GLY A 1 88 ? -4.810 12.826 -8.226 1.00 97.38 88 GLY A CA 1
ATOM 670 C C . GLY A 1 88 ? -3.628 11.925 -7.876 1.00 97.38 88 GLY A C 1
ATOM 671 O O . GLY A 1 88 ? -2.918 11.470 -8.768 1.00 97.38 88 GLY A O 1
ATOM 672 N N . LYS A 1 89 ? -3.494 11.551 -6.598 1.00 97.25 89 LYS A N 1
ATOM 673 C CA . LYS A 1 89 ? -2.442 10.632 -6.136 1.00 97.25 89 LYS A CA 1
ATOM 674 C C . LYS A 1 89 ? -2.569 9.224 -6.712 1.00 97.25 89 LYS A C 1
ATOM 676 O O . LYS A 1 89 ? -1.564 8.614 -7.063 1.00 97.25 89 LYS A O 1
ATOM 681 N N . ILE A 1 90 ? -3.793 8.728 -6.902 1.00 96.38 90 ILE A N 1
ATOM 682 C CA . ILE A 1 90 ? -4.038 7.471 -7.626 1.00 96.38 90 ILE A CA 1
ATOM 683 C C . ILE A 1 90 ? -3.487 7.564 -9.052 1.00 96.38 90 ILE A C 1
ATOM 685 O O . ILE A 1 90 ? -2.889 6.605 -9.537 1.00 96.38 90 ILE A O 1
ATOM 689 N N . ASN A 1 91 ? -3.681 8.696 -9.730 1.00 95.25 91 ASN A N 1
ATOM 690 C CA . ASN A 1 91 ? -3.188 8.883 -11.090 1.00 95.25 91 ASN A CA 1
ATOM 691 C C . ASN A 1 91 ? -1.662 9.013 -11.139 1.00 95.25 91 ASN A C 1
ATOM 693 O O . ASN A 1 91 ? -1.061 8.455 -12.050 1.00 95.25 91 ASN A O 1
ATOM 697 N N . GLU A 1 92 ? -1.039 9.668 -10.156 1.00 96.12 92 GLU A N 1
ATOM 698 C CA . GLU A 1 92 ? 0.425 9.710 -10.021 1.00 96.12 92 GLU A CA 1
ATOM 699 C C . GLU A 1 92 ? 1.006 8.295 -9.872 1.00 96.12 92 GLU A C 1
ATOM 701 O O . GLU A 1 92 ? 1.917 7.927 -10.610 1.00 96.12 92 GLU A O 1
ATOM 706 N N . VAL A 1 93 ? 0.423 7.457 -9.003 1.00 95.19 93 VAL A N 1
ATOM 707 C CA . VAL A 1 93 ? 0.838 6.050 -8.866 1.00 95.19 93 VAL A CA 1
ATOM 708 C C . VAL A 1 93 ? 0.626 5.291 -10.178 1.00 95.19 93 VAL A C 1
ATOM 710 O O . VAL A 1 93 ? 1.537 4.623 -10.648 1.00 95.19 93 VAL A O 1
ATOM 713 N N . LYS A 1 94 ? -0.529 5.419 -10.840 1.00 92.56 94 LYS A N 1
ATOM 714 C CA . LYS A 1 94 ? -0.760 4.768 -12.145 1.00 92.56 94 LYS A CA 1
ATOM 715 C C . LYS A 1 94 ? 0.237 5.197 -13.218 1.00 92.56 94 LYS A C 1
ATOM 717 O O . LYS A 1 94 ? 0.644 4.362 -14.017 1.00 92.56 94 LYS A O 1
ATOM 722 N N . ALA A 1 95 ? 0.591 6.479 -13.257 1.00 91.62 95 ALA A N 1
ATOM 723 C CA . ALA A 1 95 ? 1.538 7.026 -14.222 1.00 91.62 95 ALA A CA 1
ATOM 724 C C . ALA A 1 95 ? 2.973 6.560 -13.950 1.00 91.62 95 ALA A C 1
ATOM 726 O O . ALA A 1 95 ? 3.766 6.488 -14.882 1.00 91.62 95 ALA A O 1
ATOM 727 N N . TYR A 1 96 ? 3.285 6.207 -12.699 1.00 90.31 96 TYR A N 1
ATOM 728 C CA . TYR A 1 96 ? 4.579 5.644 -12.335 1.00 90.31 96 TYR A CA 1
ATOM 729 C C . TYR A 1 96 ? 4.841 4.280 -12.987 1.00 90.31 96 TYR A C 1
ATOM 731 O O . TYR A 1 96 ? 5.999 3.972 -13.238 1.00 90.31 96 TYR A O 1
ATOM 739 N N . ASN A 1 97 ? 3.782 3.489 -13.243 1.00 72.81 97 ASN A N 1
ATOM 740 C CA . ASN A 1 97 ? 3.804 2.108 -13.753 1.00 72.81 97 ASN A CA 1
ATOM 741 C C . ASN A 1 97 ? 4.997 1.818 -14.682 1.00 72.81 97 ASN A C 1
ATOM 743 O O . ASN A 1 97 ? 4.934 2.019 -15.898 1.00 72.81 97 ASN A O 1
ATOM 747 N N . SER A 1 98 ? 6.082 1.334 -14.077 1.00 66.56 98 SER A N 1
ATOM 748 C CA . SER A 1 98 ? 7.309 0.958 -14.763 1.00 66.56 98 SER A CA 1
ATOM 749 C C . SER A 1 98 ? 7.177 -0.496 -15.187 1.00 66.56 98 SER A C 1
ATOM 751 O O . SER A 1 98 ? 6.861 -1.354 -14.364 1.00 66.56 98 SER A O 1
ATOM 753 N N . ASN A 1 99 ? 7.467 -0.794 -16.456 1.00 69.94 99 ASN A N 1
ATOM 754 C CA . ASN A 1 99 ? 7.469 -2.167 -16.979 1.00 69.94 99 ASN A CA 1
ATOM 755 C C . ASN A 1 99 ? 8.473 -3.094 -16.258 1.00 69.94 99 ASN A C 1
ATOM 757 O O . ASN A 1 99 ? 8.490 -4.287 -16.538 1.00 69.94 99 ASN A O 1
ATOM 761 N N . GLN A 1 100 ? 9.315 -2.552 -15.371 1.00 74.00 100 GLN A N 1
ATOM 762 C CA . GLN A 1 100 ? 10.311 -3.288 -14.592 1.00 74.00 100 GLN A CA 1
ATOM 763 C C . GLN A 1 100 ? 9.773 -3.843 -13.264 1.00 74.00 100 GLN A C 1
ATOM 765 O O . GLN A 1 100 ? 10.433 -4.667 -12.642 1.00 74.00 100 GLN A O 1
ATOM 770 N N . ILE A 1 101 ? 8.604 -3.391 -12.792 1.00 86.88 101 ILE A N 1
ATOM 771 C CA . ILE A 1 101 ? 8.078 -3.812 -11.488 1.00 86.88 101 ILE A CA 1
ATOM 772 C C . ILE A 1 101 ? 7.142 -5.007 -11.672 1.00 86.88 101 ILE A C 1
ATOM 774 O O . ILE A 1 101 ? 5.972 -4.853 -12.029 1.00 86.88 101 ILE A O 1
ATOM 778 N N . ASP A 1 102 ? 7.646 -6.201 -11.366 1.00 88.75 102 ASP A N 1
ATOM 779 C CA . ASP A 1 102 ? 6.820 -7.399 -11.247 1.00 88.75 102 ASP A CA 1
ATOM 780 C C . ASP A 1 102 ? 6.030 -7.372 -9.931 1.00 88.75 102 ASP A C 1
ATOM 782 O O . ASP A 1 102 ? 6.549 -7.646 -8.847 1.00 88.75 102 ASP A O 1
ATOM 786 N N . LEU A 1 103 ? 4.739 -7.045 -10.025 1.00 91.88 103 LEU A N 1
ATOM 787 C CA . LEU A 1 103 ? 3.869 -6.959 -8.855 1.00 91.88 103 LEU A CA 1
ATOM 788 C C . LEU A 1 103 ? 3.654 -8.297 -8.140 1.00 91.88 103 LEU A C 1
ATOM 790 O O . LEU A 1 103 ? 3.242 -8.277 -6.983 1.00 91.88 103 LEU A O 1
ATOM 794 N N . SER A 1 104 ? 3.965 -9.439 -8.761 1.00 92.12 104 SER A N 1
ATOM 795 C CA . SER A 1 104 ? 3.935 -10.736 -8.072 1.00 92.12 104 SER A CA 1
ATOM 796 C C . SER A 1 104 ? 5.030 -10.879 -7.004 1.00 92.12 104 SER A C 1
ATOM 798 O O . SER A 1 104 ? 4.852 -11.646 -6.059 1.00 92.12 104 SER A O 1
ATOM 800 N N . LYS A 1 105 ? 6.109 -10.089 -7.107 1.00 92.94 105 LYS A N 1
ATOM 801 C CA . LYS A 1 105 ? 7.224 -10.007 -6.147 1.00 92.94 105 LYS A CA 1
ATOM 802 C C . LYS A 1 105 ? 7.158 -8.755 -5.266 1.00 92.94 105 LYS A C 1
ATOM 804 O O . LYS A 1 105 ? 8.153 -8.360 -4.656 1.00 92.94 105 LYS A O 1
ATOM 809 N N . ALA A 1 106 ? 6.009 -8.081 -5.242 1.00 94.62 106 ALA A N 1
ATOM 810 C CA . ALA A 1 106 ? 5.836 -6.824 -4.535 1.00 94.62 106 ALA A CA 1
ATOM 811 C C . ALA A 1 106 ? 4.853 -6.930 -3.367 1.00 94.62 106 ALA A C 1
ATOM 813 O O . ALA A 1 106 ? 3.892 -7.707 -3.371 1.00 94.62 106 ALA A O 1
ATOM 814 N N . TYR A 1 107 ? 5.080 -6.060 -2.386 1.00 97.19 107 TYR A N 1
ATOM 815 C CA . TYR A 1 107 ? 4.308 -5.945 -1.163 1.00 97.19 107 TYR A CA 1
ATOM 816 C C . TYR A 1 107 ? 3.934 -4.488 -0.910 1.00 97.19 107 TYR A C 1
ATOM 818 O O . TYR A 1 107 ? 4.769 -3.584 -0.988 1.00 97.19 107 TYR A O 1
ATOM 826 N N . LEU A 1 108 ? 2.673 -4.273 -0.547 1.00 98.25 108 LEU A N 1
ATOM 827 C CA . LEU A 1 108 ? 2.161 -3.017 -0.019 1.00 98.25 108 LEU A CA 1
ATOM 828 C C . LEU A 1 108 ? 1.761 -3.230 1.440 1.00 98.25 108 LEU A C 1
ATOM 830 O O . LEU A 1 108 ? 0.767 -3.900 1.723 1.00 98.25 108 LEU A O 1
ATOM 834 N N . THR A 1 109 ? 2.518 -2.659 2.370 1.00 98.19 109 THR A N 1
ATOM 835 C CA . THR A 1 109 ? 2.197 -2.712 3.800 1.00 98.19 109 THR A CA 1
ATOM 836 C C . THR A 1 109 ? 1.545 -1.410 4.236 1.00 98.19 109 THR A C 1
ATOM 838 O O . THR A 1 109 ? 1.980 -0.328 3.849 1.00 98.19 109 THR A O 1
ATOM 841 N 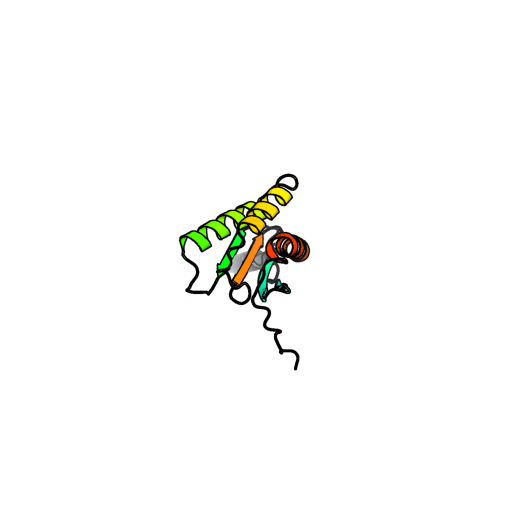N . ILE A 1 110 ? 0.462 -1.508 5.006 1.00 98.31 110 ILE A N 1
ATOM 842 C CA . ILE A 1 110 ? -0.344 -0.370 5.450 1.00 98.31 110 ILE A CA 1
ATOM 843 C C . ILE A 1 110 ? -0.641 -0.538 6.939 1.00 98.31 110 ILE A C 1
ATOM 845 O O . ILE A 1 110 ? -1.196 -1.555 7.349 1.00 98.31 110 ILE A O 1
ATOM 849 N N . ALA A 1 111 ? -0.320 0.466 7.748 1.00 96.19 111 ALA A N 1
ATOM 850 C CA . ALA A 1 111 ? -0.650 0.513 9.167 1.00 96.19 111 ALA A CA 1
ATOM 851 C C . ALA A 1 111 ? -1.199 1.894 9.532 1.00 96.19 111 ALA A C 1
ATOM 853 O O . ALA A 1 111 ? -0.565 2.906 9.253 1.00 96.19 111 ALA A O 1
ATOM 854 N N . GLY A 1 112 ? -2.383 1.972 10.134 1.00 95.25 112 GLY A N 1
ATOM 855 C CA . GLY A 1 112 ? -3.029 3.273 10.338 1.00 95.25 112 GLY A CA 1
ATOM 856 C C . GLY A 1 112 ? -4.493 3.199 10.708 1.00 95.25 112 GLY A C 1
ATOM 857 O O . GLY A 1 112 ? -5.091 2.120 10.688 1.00 95.25 112 GLY A O 1
ATOM 858 N N . ASN A 1 113 ? -5.096 4.362 10.956 1.00 94.50 113 ASN A N 1
ATOM 859 C CA . ASN A 1 113 ? -6.546 4.491 11.075 1.00 94.50 113 ASN A CA 1
ATOM 860 C C . ASN A 1 113 ? -7.215 4.370 9.695 1.00 94.50 113 ASN A C 1
ATOM 862 O O . ASN A 1 113 ? -7.736 5.328 9.132 1.00 94.50 113 ASN A O 1
ATOM 866 N N . ILE A 1 114 ? -7.145 3.167 9.130 1.00 95.38 114 ILE A N 1
ATOM 867 C CA . ILE A 1 114 ? -7.702 2.788 7.839 1.00 95.38 114 ILE A CA 1
ATOM 868 C C . ILE A 1 114 ? -8.231 1.359 7.933 1.00 95.38 114 ILE A C 1
ATOM 870 O O . ILE A 1 114 ? -7.585 0.469 8.485 1.00 95.38 114 ILE A O 1
ATOM 874 N N . THR A 1 115 ? -9.434 1.127 7.410 1.00 96.25 115 THR A N 1
ATOM 875 C CA . THR A 1 115 ? -10.017 -0.219 7.395 1.00 96.25 115 THR A CA 1
ATOM 876 C C . THR A 1 115 ? -9.396 -1.062 6.275 1.00 96.25 115 THR A C 1
ATOM 878 O O . THR A 1 115 ? -9.072 -0.516 5.215 1.00 96.25 115 THR A O 1
ATOM 881 N N . PRO A 1 116 ? -9.301 -2.398 6.424 1.00 97.19 116 PRO A N 1
ATOM 882 C CA . PRO A 1 116 ? -8.840 -3.277 5.346 1.00 97.19 116 PRO A CA 1
ATOM 883 C C . PRO A 1 116 ? -9.635 -3.118 4.044 1.00 97.19 116 PRO A C 1
ATOM 885 O O . PRO A 1 116 ? -9.065 -3.181 2.959 1.00 97.19 116 PRO A O 1
ATOM 888 N N . SER A 1 117 ? -10.941 -2.846 4.139 1.00 97.62 117 SER A N 1
ATOM 889 C CA . SER A 1 117 ? -11.797 -2.594 2.973 1.00 97.62 117 SER A CA 1
ATOM 890 C C . SER A 1 117 ? -11.425 -1.295 2.245 1.00 97.62 117 SER A C 1
ATOM 892 O O . SER A 1 117 ? -11.261 -1.297 1.024 1.00 97.62 117 SER A O 1
ATOM 894 N N . ALA A 1 118 ? -11.213 -0.198 2.984 1.00 96.69 118 ALA A N 1
ATOM 895 C CA . ALA A 1 118 ? -10.782 1.073 2.402 1.00 96.69 118 ALA A CA 1
ATOM 896 C C . ALA A 1 118 ? -9.387 0.957 1.769 1.00 96.69 118 ALA A C 1
ATOM 898 O O . ALA A 1 118 ? -9.191 1.362 0.622 1.00 96.69 118 ALA A O 1
ATOM 899 N N . ALA A 1 119 ? -8.445 0.324 2.474 1.00 97.69 119 ALA A N 1
ATOM 900 C CA . ALA A 1 119 ? -7.105 0.048 1.965 1.00 97.69 119 ALA A CA 1
ATOM 901 C C . ALA A 1 119 ? -7.144 -0.792 0.677 1.00 97.69 119 ALA A C 1
ATOM 903 O O . ALA A 1 119 ? -6.494 -0.444 -0.308 1.00 97.69 119 ALA A O 1
ATOM 904 N N . LYS A 1 120 ? -7.972 -1.845 0.642 1.00 98.00 120 LYS A N 1
ATOM 905 C CA . LYS A 1 120 ? -8.195 -2.674 -0.549 1.00 98.00 120 LYS A CA 1
ATOM 906 C C . LYS A 1 120 ? -8.737 -1.864 -1.720 1.00 98.00 120 LYS A C 1
ATOM 908 O O . LYS A 1 120 ? -8.233 -2.012 -2.829 1.00 98.00 120 LYS A O 1
ATOM 913 N N . ALA A 1 121 ? -9.722 -0.998 -1.490 1.00 97.44 121 ALA A N 1
ATOM 914 C CA . ALA A 1 121 ? -10.289 -0.160 -2.542 1.00 97.44 121 ALA A CA 1
ATOM 915 C C . ALA A 1 121 ? -9.253 0.820 -3.124 1.00 97.44 121 ALA A C 1
ATOM 917 O O . ALA A 1 121 ? -9.168 0.962 -4.344 1.00 97.44 121 ALA A O 1
ATOM 918 N N . ILE A 1 122 ? -8.440 1.464 -2.278 1.00 97.69 122 ILE A N 1
ATOM 919 C CA . ILE A 1 122 ? -7.363 2.366 -2.722 1.00 97.69 122 ILE A CA 1
ATOM 920 C C . ILE A 1 122 ? -6.301 1.584 -3.504 1.00 97.69 122 ILE A C 1
ATOM 922 O O . ILE A 1 122 ? -5.969 1.964 -4.627 1.00 97.69 122 ILE A O 1
ATOM 926 N N . ALA A 1 123 ? -5.830 0.455 -2.965 1.00 97.50 123 ALA A N 1
ATOM 927 C CA . ALA A 1 123 ? -4.826 -0.388 -3.610 1.00 97.50 123 ALA A CA 1
ATOM 928 C C . ALA A 1 123 ? -5.306 -0.921 -4.970 1.00 97.50 123 ALA A C 1
ATOM 930 O O . ALA A 1 123 ? -4.576 -0.856 -5.954 1.00 97.50 123 ALA A O 1
ATOM 931 N N . GLN A 1 124 ? -6.558 -1.378 -5.065 1.00 96.69 124 GLN A N 1
ATOM 932 C CA . GLN A 1 124 ? -7.153 -1.818 -6.329 1.00 96.69 124 GLN A CA 1
ATOM 933 C C . GLN A 1 124 ? -7.225 -0.692 -7.358 1.00 96.69 124 GLN A C 1
ATOM 935 O O . GLN A 1 124 ? -6.897 -0.911 -8.522 1.00 96.69 124 GLN A O 1
ATOM 940 N N . LYS A 1 125 ? -7.625 0.516 -6.949 1.00 96.38 125 LYS A N 1
ATOM 941 C CA . LYS A 1 125 ? -7.683 1.662 -7.863 1.00 96.38 125 LYS A CA 1
ATOM 942 C C . LYS A 1 125 ? -6.297 2.076 -8.345 1.00 96.38 125 LYS A C 1
ATOM 944 O O . LYS A 1 125 ? -6.174 2.420 -9.516 1.00 96.38 125 LYS A O 1
ATOM 949 N N . ALA A 1 126 ? -5.294 2.069 -7.471 1.00 95.88 126 ALA A N 1
ATOM 950 C CA . ALA A 1 126 ? -3.936 2.501 -7.791 1.00 95.88 126 ALA A CA 1
ATOM 951 C C . ALA A 1 126 ? -3.167 1.464 -8.625 1.00 95.88 126 ALA A C 1
ATOM 953 O O . ALA A 1 126 ? -2.571 1.813 -9.642 1.00 95.88 126 ALA A O 1
ATOM 954 N N . PHE A 1 127 ? -3.236 0.190 -8.233 1.00 95.00 127 PHE A N 1
ATOM 955 C CA . PHE A 1 127 ? -2.388 -0.868 -8.780 1.00 95.00 127 PHE A CA 1
ATOM 956 C C . PHE A 1 127 ? -3.125 -1.875 -9.653 1.00 95.00 127 PHE A C 1
ATOM 958 O O . PHE A 1 127 ? -2.483 -2.523 -10.461 1.00 95.00 127 PHE A O 1
ATOM 965 N N . GLY A 1 128 ? -4.448 -2.030 -9.551 1.00 92.56 128 GLY A N 1
ATOM 966 C CA . GLY A 1 128 ? -5.165 -3.174 -10.140 1.00 92.56 128 GLY A CA 1
ATOM 967 C C . GLY A 1 128 ? -5.030 -3.348 -11.659 1.00 92.56 128 GLY A C 1
ATOM 968 O O . GLY A 1 128 ? -5.206 -4.458 -12.151 1.00 92.56 128 GLY A O 1
ATOM 969 N N . ASN A 1 129 ? -4.688 -2.277 -12.382 1.00 89.06 129 ASN A N 1
ATOM 970 C CA . ASN A 1 129 ? -4.485 -2.285 -13.836 1.00 89.06 129 ASN A CA 1
ATOM 971 C C . ASN A 1 129 ? -3.007 -2.342 -14.255 1.00 89.06 129 ASN A C 1
ATOM 973 O O . ASN A 1 129 ? -2.715 -2.315 -15.449 1.00 89.06 129 ASN A O 1
ATOM 977 N N . TRP A 1 130 ? -2.074 -2.379 -13.304 1.00 89.69 130 TRP A N 1
ATOM 978 C CA . TRP A 1 130 ? -0.667 -2.601 -13.611 1.00 89.69 130 TRP A CA 1
ATOM 979 C C . TRP A 1 130 ? -0.495 -4.020 -14.144 1.00 89.69 130 TRP A C 1
ATOM 981 O O . TRP A 1 130 ? -1.054 -4.976 -13.593 1.00 89.69 130 TRP A O 1
ATOM 991 N N . LYS A 1 131 ? 0.273 -4.145 -15.224 1.00 74.25 131 LYS A N 1
ATOM 992 C CA . LYS A 1 131 ? 0.547 -5.424 -15.871 1.00 74.25 131 LYS A CA 1
ATOM 993 C C . LYS A 1 131 ? 1.573 -6.191 -15.036 1.00 74.25 131 LYS A C 1
ATOM 995 O O . LYS A 1 131 ? 2.766 -6.054 -15.257 1.00 74.25 131 LYS A O 1
ATOM 1000 N N . GLY A 1 132 ? 1.101 -6.969 -14.066 1.00 63.81 132 GLY A N 1
ATOM 1001 C CA . GLY A 1 132 ? 1.916 -8.021 -13.458 1.00 63.81 132 GLY A CA 1
ATOM 1002 C C . GLY A 1 132 ? 2.081 -9.183 -14.437 1.00 63.81 132 GLY A C 1
ATOM 1003 O O . GLY A 1 132 ? 1.201 -9.408 -15.274 1.00 63.81 132 GLY A O 1
ATOM 1004 N N . ASN A 1 133 ? 3.182 -9.927 -14.337 1.00 53.38 133 ASN A N 1
ATOM 1005 C CA . ASN A 1 133 ? 3.284 -11.215 -15.010 1.00 53.38 133 ASN A CA 1
ATOM 1006 C C . ASN A 1 133 ? 2.259 -12.144 -14.338 1.00 53.38 133 ASN A C 1
ATOM 1008 O O . ASN A 1 133 ? 2.424 -12.536 -13.186 1.00 53.38 133 ASN A O 1
ATOM 1012 N N . THR A 1 134 ? 1.120 -12.388 -14.986 1.00 45.12 134 THR A N 1
ATOM 1013 C CA . THR A 1 134 ? 0.031 -13.178 -14.402 1.00 45.12 134 THR A CA 1
ATOM 1014 C C . THR A 1 134 ? 0.411 -14.654 -14.412 1.00 45.12 134 THR A C 1
ATOM 1016 O O . THR A 1 134 ? -0.004 -15.393 -15.302 1.00 45.12 134 THR A O 1
ATOM 1019 N N . THR A 1 135 ? 1.182 -15.104 -13.428 1.00 42.38 135 THR A N 1
ATOM 1020 C CA . THR A 1 135 ? 1.199 -16.521 -13.071 1.00 42.38 135 THR A CA 1
ATOM 1021 C C . THR A 1 135 ? 0.049 -16.775 -12.111 1.00 42.38 135 THR A C 1
ATOM 1023 O O . THR A 1 135 ? 0.018 -16.297 -10.980 1.00 42.38 135 THR A O 1
ATOM 1026 N N . THR A 1 136 ? -0.956 -17.467 -12.634 1.00 38.91 136 THR A N 1
ATOM 1027 C CA . THR A 1 136 ? -2.073 -18.052 -11.902 1.00 38.91 136 THR A CA 1
ATOM 1028 C C . THR A 1 136 ? -1.524 -18.934 -10.779 1.00 38.91 136 THR A C 1
ATOM 1030 O O . THR A 1 136 ? -0.942 -19.977 -11.057 1.00 38.91 136 THR A O 1
ATOM 1033 N N . ASP A 1 137 ? -1.687 -18.518 -9.521 1.00 43.22 137 ASP A N 1
ATOM 1034 C CA . ASP A 1 137 ? -1.349 -19.359 -8.371 1.00 43.22 137 ASP A CA 1
ATOM 1035 C C . ASP A 1 137 ? -2.336 -20.537 -8.293 1.00 43.22 137 ASP A C 1
ATOM 1037 O O . ASP A 1 137 ? -3.468 -20.403 -7.819 1.00 43.22 137 ASP A O 1
ATOM 1041 N N . GLU A 1 138 ? -1.890 -21.713 -8.737 1.00 46.22 138 GLU A N 1
ATOM 1042 C CA . GLU A 1 138 ? -2.376 -22.997 -8.239 1.00 46.22 138 GLU A CA 1
ATOM 1043 C C . GLU A 1 138 ? -1.963 -23.133 -6.766 1.00 46.22 138 GLU A C 1
ATOM 1045 O O . GLU A 1 138 ? -0.863 -23.561 -6.437 1.00 46.22 138 GLU A O 1
ATOM 1050 N N . SER A 1 139 ? -2.835 -22.735 -5.846 1.00 42.59 139 SER A N 1
ATOM 1051 C CA . SER A 1 139 ? -2.763 -23.172 -4.445 1.00 42.59 139 SER A CA 1
ATOM 1052 C C . SER A 1 139 ? -4.138 -23.081 -3.783 1.00 42.59 139 SER A C 1
ATOM 1054 O O . SER A 1 139 ? -4.344 -22.443 -2.756 1.00 42.59 139 SER A O 1
ATOM 1056 N N . SER A 1 140 ? -5.107 -23.773 -4.386 1.00 38.62 140 SER A N 1
ATOM 1057 C CA . SER A 1 140 ? -6.155 -24.435 -3.613 1.00 38.62 140 SER A CA 1
ATOM 1058 C C . SER A 1 140 ? -6.054 -25.937 -3.866 1.00 38.62 140 SER A C 1
ATOM 1060 O O . SER A 1 140 ? -6.619 -26.457 -4.831 1.00 38.62 140 SER A O 1
ATOM 1062 N N . LYS A 1 141 ? -5.315 -26.635 -3.011 1.00 34.91 141 LYS A N 1
ATOM 1063 C CA . LYS A 1 141 ? -5.595 -28.033 -2.712 1.00 34.91 141 LYS A CA 1
ATOM 1064 C C . LYS A 1 141 ? -5.228 -28.321 -1.269 1.00 34.91 141 LYS A C 1
ATOM 1066 O O . LYS A 1 141 ? -4.167 -27.822 -0.840 1.00 34.91 141 LYS A O 1
#

Solvent-accessible surface area (backbone atoms only — not comparable to full-atom values): 7935 Å² total; per-residue (Å²): 113,72,67,61,54,54,52,51,53,52,52,52,54,60,56,54,62,66,60,75,70,74,70,64,88,35,56,50,82,66,50,73,51,69,46,93,26,39,33,35,37,38,30,31,31,18,68,77,39,95,56,48,49,42,45,55,48,66,75,52,85,85,52,51,67,71,57,49,52,54,51,23,53,42,46,31,49,34,62,62,42,52,85,86,44,29,66,58,34,33,48,54,46,47,70,60,68,52,96,72,58,53,27,57,48,22,40,38,41,35,39,15,60,49,52,62,67,59,52,48,53,52,47,44,70,33,48,57,83,50,81,24,72,75,74,80,81,88,77,89,128

Secondary structure (DSSP, 8-state):
-HHHHHHHHHHHHHHHHTTTT-S-TTBPPPEEEE-TTS-EEEEEEBTT-SSEEEEEEE--TTS-HHHHHHHHHHHHHHHT--HHHHHHHHHHHHHH--TT--GGGEEEEEEES--HHHHHHHHHHHHTTS-----------